Protein AF-A0A820FUT7-F1 (afdb_monomer_lite)

Secondary structure (DSSP, 8-state):
-EEETTEEEEEEEE---SSS-TTTT---EEEEE-TTTTTS--EEEEEE-SSEEEEEEE-SS-TTSEEEEEEE--SSTTT--TTS----------SS--

Foldseek 3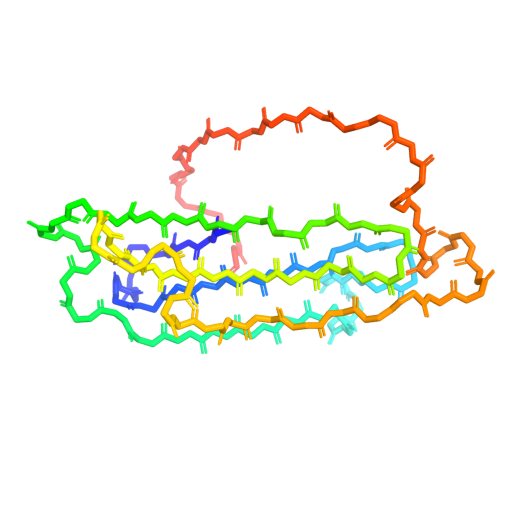Di:
DDADPVGHQKDKDWDDFLVADVVVPRTFMWIDGHPCSPPDDWQWDWDDDPFWTWIAIGHPVCNRPGTTGIDTDDDDCRRPVPPDDDDDDDDDDDDDPD

pLDDT: mean 96.86, std 1.79, range [86.06, 98.69]

Structure (mmCIF, N/CA/C/O backbone):
data_AF-A0A820FUT7-F1
#
_entry.id   AF-A0A820FUT7-F1
#
loop_
_atom_site.group_PDB
_atom_site.id
_atom_site.type_symbol
_atom_site.label_atom_id
_atom_site.label_alt_id
_atom_site.label_comp_id
_atom_site.label_asym_id
_atom_site.label_entity_id
_atom_site.label_seq_id
_atom_site.pdbx_PDB_ins_code
_atom_site.Cartn_x
_atom_site.Cartn_y
_atom_site.Cartn_z
_atom_site.occupancy
_atom_site.B_iso_or_equiv
_atom_site.auth_seq_id
_atom_site.auth_comp_id
_atom_site.auth_asym_id
_atom_site.auth_atom_id
_atom_site.pdbx_PDB_model_num
ATOM 1 N N . MET A 1 1 ? -3.468 0.358 -0.767 1.00 95.62 1 MET A N 1
ATOM 2 C CA . MET A 1 1 ? -4.204 -0.105 0.420 1.00 95.62 1 MET A CA 1
ATOM 3 C C . MET A 1 1 ? -5.111 -1.205 -0.049 1.00 95.62 1 MET A C 1
ATOM 5 O O . MET A 1 1 ? -5.903 -0.965 -0.952 1.00 95.62 1 MET A O 1
ATOM 9 N N . GLU A 1 2 ? -4.942 -2.382 0.530 1.00 97.81 2 GLU A N 1
ATOM 10 C CA . GLU A 1 2 ? -5.785 -3.547 0.297 1.00 97.81 2 GLU A CA 1
ATOM 11 C C . GLU A 1 2 ? -6.131 -4.143 1.668 1.00 97.81 2 GLU A C 1
ATOM 13 O O . GLU A 1 2 ? -5.303 -4.146 2.582 1.00 97.81 2 GLU A O 1
ATOM 18 N N . GLN A 1 3 ? -7.372 -4.586 1.837 1.00 97.31 3 GLN A N 1
ATOM 19 C CA . GLN A 1 3 ? -7.900 -5.131 3.086 1.00 97.31 3 GLN A CA 1
ATOM 20 C C . GLN A 1 3 ? -8.895 -6.232 2.734 1.00 97.31 3 GLN A C 1
ATOM 22 O O . GLN A 1 3 ? -9.705 -6.068 1.818 1.00 97.31 3 GLN A O 1
ATOM 27 N N . VAL A 1 4 ? -8.863 -7.336 3.478 1.00 97.50 4 VAL A N 1
ATOM 28 C CA . VAL A 1 4 ? -9.785 -8.460 3.289 1.00 97.50 4 VAL A CA 1
ATOM 29 C C . VAL A 1 4 ? -10.663 -8.669 4.508 1.00 97.50 4 VAL A C 1
ATOM 31 O O . VAL A 1 4 ? -10.202 -8.657 5.643 1.00 97.50 4 VAL A O 1
ATOM 34 N N . GLY A 1 5 ? -11.956 -8.897 4.274 1.00 96.75 5 GLY A N 1
ATOM 35 C CA . GLY A 1 5 ? -12.948 -8.953 5.350 1.00 96.75 5 GLY A CA 1
ATOM 36 C C . GLY A 1 5 ? -12.753 -10.096 6.354 1.00 96.75 5 GLY A C 1
ATOM 37 O O . GLY A 1 5 ? -13.220 -9.978 7.482 1.00 96.75 5 GLY A O 1
ATOM 38 N N . TYR A 1 6 ? -12.065 -11.183 5.980 1.00 95.81 6 TYR A N 1
ATOM 39 C CA . TYR A 1 6 ? -11.756 -12.275 6.914 1.00 95.81 6 TYR A CA 1
ATOM 40 C C . TYR A 1 6 ? -10.587 -11.943 7.860 1.00 95.81 6 TYR A C 1
ATOM 42 O O . TYR A 1 6 ? -10.444 -12.592 8.894 1.00 95.81 6 TYR A O 1
ATOM 50 N N . ASP A 1 7 ? -9.781 -10.931 7.525 1.00 97.25 7 ASP A N 1
ATOM 51 C CA . ASP A 1 7 ? -8.663 -10.425 8.325 1.00 97.25 7 ASP A CA 1
ATOM 52 C C . ASP A 1 7 ? -8.751 -8.890 8.444 1.00 97.25 7 ASP A C 1
ATOM 54 O O . ASP A 1 7 ? -7.946 -8.137 7.890 1.00 97.25 7 ASP A O 1
ATOM 58 N N . PRO A 1 8 ? -9.796 -8.398 9.131 1.00 96.50 8 PRO A N 1
ATOM 59 C CA . PRO A 1 8 ? -10.295 -7.038 8.966 1.00 96.50 8 PRO A CA 1
ATOM 60 C C . PRO A 1 8 ? -9.396 -5.960 9.572 1.00 96.50 8 PRO A C 1
ATOM 62 O O . PRO A 1 8 ? -9.622 -4.786 9.322 1.00 96.50 8 PRO A O 1
ATOM 65 N N . LEU A 1 9 ? -8.399 -6.306 10.383 1.00 97.94 9 LEU A N 1
ATOM 66 C CA . LEU A 1 9 ? -7.509 -5.311 10.998 1.00 97.94 9 LEU A CA 1
ATOM 67 C C . LEU A 1 9 ? -6.173 -5.195 10.266 1.00 97.94 9 LEU A C 1
ATOM 69 O O . LEU A 1 9 ? -5.391 -4.289 10.557 1.00 97.94 9 LEU A O 1
ATOM 73 N N . ARG A 1 10 ? -5.894 -6.100 9.322 1.00 98.25 10 ARG A N 1
ATOM 74 C CA . ARG A 1 10 ? -4.645 -6.112 8.574 1.00 98.25 10 ARG A CA 1
ATOM 75 C C . ARG A 1 10 ? -4.796 -5.308 7.289 1.00 98.25 10 ARG A C 1
ATOM 77 O O . ARG A 1 10 ? -5.645 -5.586 6.446 1.00 98.25 10 ARG A O 1
ATOM 84 N N . ILE A 1 11 ? -3.937 -4.306 7.146 1.00 98.25 11 ILE A N 1
ATOM 85 C CA . ILE A 1 11 ? -3.867 -3.452 5.965 1.00 98.25 11 ILE A CA 1
ATOM 86 C C . ILE A 1 11 ? -2.623 -3.814 5.170 1.00 98.25 11 ILE A C 1
ATOM 88 O O . ILE A 1 11 ? -1.516 -3.794 5.710 1.00 98.25 11 ILE A O 1
ATOM 92 N N . HIS A 1 12 ? -2.809 -4.095 3.886 1.00 98.31 12 HIS A N 1
ATOM 93 C CA . HIS A 1 12 ? -1.754 -4.447 2.948 1.00 98.31 12 HIS A CA 1
ATOM 94 C C . HIS A 1 12 ? -1.404 -3.269 2.031 1.00 98.31 12 HIS A C 1
ATOM 96 O O . HIS A 1 12 ? -2.264 -2.483 1.608 1.00 98.31 12 HIS A O 1
ATOM 102 N N . SER A 1 13 ? -0.121 -3.181 1.694 1.00 98.25 13 SER A N 1
ATOM 103 C CA . SER A 1 13 ? 0.396 -2.356 0.608 1.00 98.25 13 SER A CA 1
ATOM 104 C C . SER A 1 13 ? 1.297 -3.207 -0.264 1.00 98.25 13 SER A C 1
ATOM 106 O O . SER A 1 13 ? 2.260 -3.795 0.229 1.00 98.25 13 SER A O 1
ATOM 108 N N . THR A 1 14 ? 1.007 -3.217 -1.558 1.00 98.19 14 THR A N 1
ATOM 109 C CA . THR A 1 14 ? 1.715 -4.030 -2.540 1.00 98.19 14 THR A CA 1
ATOM 110 C C . THR A 1 14 ? 2.070 -3.183 -3.753 1.00 98.19 14 THR A C 1
ATOM 112 O O . THR A 1 14 ? 1.310 -2.295 -4.145 1.00 98.19 14 THR A O 1
ATOM 115 N N . VAL A 1 15 ? 3.230 -3.449 -4.346 1.00 97.75 15 VAL A N 1
ATOM 116 C CA . VAL A 1 15 ? 3.656 -2.878 -5.623 1.00 97.75 15 VAL A CA 1
ATOM 117 C C . VAL A 1 15 ? 3.740 -4.007 -6.637 1.00 97.75 15 VAL A C 1
ATOM 119 O O . VAL A 1 15 ? 4.412 -5.006 -6.400 1.00 97.75 15 VAL A O 1
ATOM 122 N N . TYR A 1 16 ? 3.073 -3.828 -7.772 1.00 97.38 16 TYR A N 1
ATOM 123 C CA . TYR A 1 16 ? 3.101 -4.773 -8.880 1.00 97.38 16 TYR A CA 1
ATOM 124 C C . TYR A 1 16 ? 3.819 -4.167 -10.080 1.00 97.38 16 TYR A C 1
ATOM 126 O O . TYR A 1 16 ? 3.571 -3.020 -10.460 1.00 97.38 16 TYR A O 1
ATOM 134 N N . THR A 1 17 ? 4.698 -4.952 -10.690 1.00 97.38 17 THR A N 1
ATOM 135 C CA . THR A 1 17 ? 5.402 -4.623 -11.931 1.00 97.38 17 THR A CA 1
ATOM 136 C C . THR A 1 17 ? 5.424 -5.852 -12.833 1.00 97.38 17 THR A C 1
ATOM 138 O O . THR A 1 17 ? 4.935 -6.913 -12.460 1.00 97.38 17 THR A O 1
ATOM 141 N N . GLN A 1 18 ? 5.993 -5.740 -14.033 1.00 96.88 18 GLN A N 1
ATOM 142 C CA . GLN A 1 18 ? 6.143 -6.914 -14.893 1.00 96.88 18 GLN A CA 1
ATOM 143 C C . GLN A 1 18 ? 7.129 -7.945 -14.316 1.00 96.88 18 GLN A C 1
ATOM 145 O O . GLN A 1 18 ? 6.948 -9.140 -14.508 1.00 96.88 18 GLN A O 1
ATOM 150 N N . ALA A 1 19 ? 8.191 -7.491 -13.648 1.00 97.06 19 ALA A N 1
ATOM 151 C CA . ALA A 1 19 ? 9.177 -8.362 -13.012 1.00 97.06 19 ALA A CA 1
ATOM 152 C C . ALA A 1 19 ? 8.740 -8.859 -11.621 1.00 97.06 19 ALA A C 1
ATOM 154 O O . ALA A 1 19 ? 9.269 -9.863 -11.142 1.00 97.06 19 ALA A O 1
ATOM 155 N N . TYR A 1 20 ? 7.816 -8.144 -10.974 1.00 96.44 20 TYR A N 1
ATOM 156 C CA . TYR A 1 20 ? 7.383 -8.379 -9.602 1.00 96.44 20 TYR A CA 1
ATOM 157 C C . TYR A 1 20 ? 5.859 -8.498 -9.525 1.00 96.44 20 TYR A C 1
ATOM 159 O O . TYR A 1 20 ? 5.152 -7.488 -9.482 1.00 96.44 20 TYR A O 1
ATOM 167 N N . ASP A 1 21 ? 5.347 -9.726 -9.503 1.00 94.62 21 ASP A N 1
ATOM 168 C CA . ASP A 1 21 ? 3.913 -10.000 -9.574 1.00 94.62 21 ASP A CA 1
ATOM 169 C C . ASP A 1 21 ? 3.449 -11.137 -8.651 1.00 94.62 21 ASP A C 1
ATOM 171 O O . ASP A 1 21 ? 4.246 -11.902 -8.108 1.00 94.62 21 ASP A O 1
ATOM 175 N N . HIS A 1 22 ? 2.127 -11.231 -8.468 1.00 93.00 22 HIS A N 1
ATOM 176 C CA . HIS A 1 22 ? 1.501 -12.242 -7.613 1.00 93.00 22 HIS A CA 1
ATOM 177 C C . HIS A 1 22 ? 1.597 -13.661 -8.183 1.00 93.00 22 HIS A C 1
ATOM 179 O O . HIS A 1 22 ? 1.628 -14.615 -7.412 1.00 93.00 22 HIS A O 1
ATOM 185 N N . MET A 1 23 ? 1.671 -13.816 -9.509 1.00 93.56 23 MET A N 1
ATOM 186 C CA . MET A 1 23 ? 1.782 -15.129 -10.152 1.00 93.56 23 MET A CA 1
ATOM 187 C C . MET A 1 23 ? 3.130 -15.779 -9.833 1.00 93.56 23 MET A C 1
ATOM 189 O O . MET A 1 23 ? 3.217 -16.997 -9.689 1.00 93.56 23 MET A O 1
ATOM 193 N N . ASN A 1 24 ? 4.169 -14.955 -9.694 1.00 94.50 24 ASN A N 1
ATOM 194 C CA . ASN A 1 24 ? 5.518 -15.361 -9.325 1.00 94.50 24 ASN A CA 1
ATOM 195 C C . ASN A 1 24 ? 5.778 -15.296 -7.809 1.00 94.50 24 ASN A C 1
ATOM 197 O O . ASN A 1 24 ? 6.802 -15.801 -7.347 1.00 94.50 24 ASN A O 1
ATOM 201 N N . GLY A 1 25 ? 4.878 -14.685 -7.029 1.00 95.31 25 GLY A N 1
ATOM 202 C CA . GLY A 1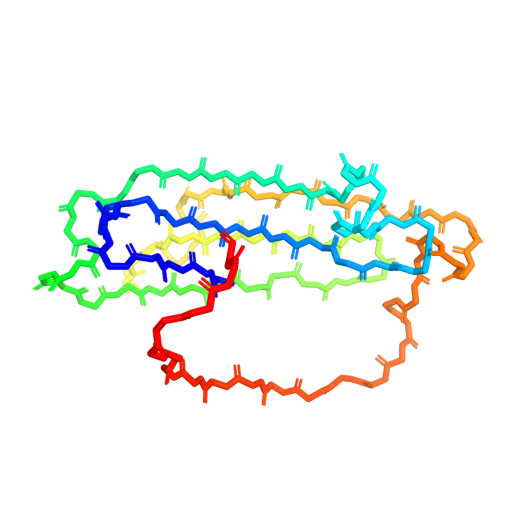 25 ? 4.986 -14.580 -5.571 1.00 95.31 25 GLY A CA 1
ATOM 203 C C . GLY A 1 25 ? 6.171 -13.734 -5.095 1.00 95.31 25 GLY A C 1
ATOM 204 O O . GLY A 1 25 ? 6.689 -13.955 -3.999 1.00 95.31 25 GLY A O 1
ATOM 205 N N . ASN A 1 26 ? 6.648 -12.812 -5.932 1.00 96.62 26 ASN A N 1
ATOM 206 C CA . ASN A 1 26 ? 7.844 -12.005 -5.686 1.00 96.62 26 ASN A CA 1
ATOM 207 C C . ASN A 1 26 ? 7.549 -10.496 -5.597 1.00 96.62 26 ASN A C 1
ATOM 209 O O . ASN A 1 26 ? 8.479 -9.688 -5.586 1.00 96.62 26 ASN A O 1
ATOM 213 N N . GLN A 1 27 ? 6.275 -10.112 -5.545 1.00 96.56 27 GLN A N 1
ATOM 214 C CA . GLN A 1 27 ? 5.843 -8.727 -5.428 1.00 96.56 27 GLN A CA 1
ATOM 215 C C . GLN A 1 27 ? 6.320 -8.075 -4.114 1.00 96.56 27 GLN A C 1
ATOM 217 O O . GLN A 1 27 ? 6.173 -8.673 -3.043 1.00 96.56 27 GLN A O 1
ATOM 222 N N . PRO A 1 28 ? 6.850 -6.835 -4.143 1.00 96.38 28 PRO A N 1
ATOM 223 C CA . PRO A 1 28 ? 7.083 -6.055 -2.937 1.00 96.38 28 PRO A CA 1
ATOM 224 C C . PRO A 1 28 ? 5.766 -5.822 -2.199 1.00 96.38 28 PRO A C 1
ATOM 226 O O . PRO A 1 28 ? 4.896 -5.088 -2.667 1.00 96.38 28 PRO A O 1
ATOM 229 N N . THR A 1 29 ? 5.619 -6.444 -1.036 1.00 97.56 29 THR A N 1
ATOM 230 C CA . THR A 1 29 ? 4.415 -6.341 -0.214 1.00 97.56 29 THR A CA 1
ATOM 231 C C . THR A 1 29 ? 4.781 -6.247 1.258 1.00 97.56 29 THR A C 1
ATOM 233 O O . THR A 1 29 ? 5.784 -6.807 1.705 1.00 97.56 29 THR A O 1
ATOM 236 N N . ASN A 1 30 ? 3.978 -5.512 2.019 1.00 98.25 30 ASN A N 1
ATOM 237 C CA . ASN A 1 30 ? 4.035 -5.521 3.472 1.00 98.25 30 ASN A CA 1
ATOM 238 C C . ASN A 1 30 ? 2.648 -5.225 4.052 1.00 98.25 30 ASN A C 1
ATOM 240 O O . ASN A 1 30 ? 1.752 -4.744 3.352 1.00 98.25 30 ASN A O 1
ATOM 244 N N . SER A 1 31 ? 2.473 -5.497 5.342 1.00 98.25 31 SER A N 1
ATOM 245 C CA . SER A 1 31 ? 1.223 -5.220 6.040 1.00 98.25 31 SER A CA 1
ATOM 246 C C . SER A 1 31 ? 1.449 -4.770 7.473 1.00 98.25 31 SER A C 1
ATOM 248 O O . SER A 1 31 ? 2.480 -5.069 8.077 1.00 98.25 31 SER A O 1
ATOM 250 N N . ILE A 1 32 ? 0.461 -4.068 8.021 1.00 98.31 32 ILE A N 1
ATOM 251 C CA . ILE A 1 32 ? 0.411 -3.733 9.444 1.00 98.31 32 ILE A CA 1
ATOM 252 C C . ILE A 1 32 ? -0.984 -4.004 10.007 1.00 98.31 32 ILE A C 1
ATOM 254 O O . ILE A 1 32 ? -1.958 -4.077 9.256 1.00 98.31 32 ILE A O 1
ATOM 258 N N . ILE A 1 33 ? -1.075 -4.126 11.331 1.00 98.25 33 ILE A N 1
ATOM 259 C CA . ILE A 1 33 ? -2.353 -4.172 12.046 1.00 98.25 33 ILE A CA 1
ATOM 260 C C . ILE A 1 33 ? -2.738 -2.744 12.438 1.00 98.25 33 ILE A C 1
ATOM 262 O O . ILE A 1 33 ? -1.919 -2.009 12.988 1.00 98.25 33 ILE A O 1
ATOM 266 N N . VAL A 1 34 ? -3.981 -2.368 12.150 1.00 97.56 34 VAL A N 1
ATOM 267 C CA . VAL A 1 34 ? -4.600 -1.112 12.577 1.00 97.56 34 VAL A CA 1
ATOM 268 C C . VAL A 1 34 ? -5.886 -1.469 13.316 1.00 97.56 34 VAL A C 1
ATOM 270 O O . VAL A 1 34 ? -6.885 -1.832 12.696 1.00 97.56 34 VAL A O 1
ATOM 273 N N . ASP A 1 35 ? -5.846 -1.394 14.646 1.00 97.00 35 ASP A N 1
ATOM 274 C CA . ASP A 1 35 ? -6.876 -1.958 15.533 1.00 97.00 35 ASP A CA 1
ATOM 275 C C . ASP A 1 35 ? -8.287 -1.396 15.305 1.00 97.00 35 ASP A C 1
ATOM 277 O O . ASP A 1 35 ? -9.282 -2.071 15.559 1.00 97.00 35 ASP A O 1
ATOM 281 N N . ASP A 1 36 ? -8.389 -0.167 14.807 1.00 96.25 36 ASP A N 1
ATOM 282 C CA . ASP A 1 36 ? -9.646 0.529 14.545 1.00 96.25 36 ASP A CA 1
ATOM 283 C C . ASP A 1 36 ? -9.885 0.802 13.048 1.00 96.25 36 ASP A C 1
ATOM 285 O O . ASP A 1 36 ? -10.697 1.657 12.694 1.00 96.25 36 ASP A O 1
ATOM 289 N N . ALA A 1 37 ? -9.233 0.041 12.155 1.00 96.12 37 ALA A N 1
ATOM 290 C CA . ALA A 1 37 ? -9.370 0.167 10.697 1.00 96.12 37 ALA A CA 1
ATOM 291 C C . ALA A 1 37 ? -10.819 0.100 10.188 1.00 96.12 37 ALA A C 1
ATOM 293 O O . ALA A 1 37 ? -11.132 0.656 9.140 1.00 96.12 37 ALA A O 1
ATOM 294 N N . THR A 1 38 ? -11.698 -0.607 10.903 1.00 96.62 38 THR A N 1
ATOM 295 C CA . THR A 1 38 ? -13.103 -0.806 10.512 1.00 96.62 38 THR A CA 1
ATOM 296 C C . THR A 1 38 ? -14.089 0.032 11.317 1.00 96.62 38 THR A C 1
ATOM 298 O O . THR A 1 38 ? -15.292 -0.047 11.071 1.00 96.62 38 THR A O 1
ATOM 301 N N . SER A 1 39 ? -13.622 0.780 12.318 1.00 97.25 39 SER A N 1
ATOM 302 C CA . SER A 1 39 ? -14.477 1.533 13.245 1.00 97.25 39 SER A CA 1
ATOM 303 C C . SER A 1 39 ? -14.203 3.036 13.242 1.00 97.25 39 SER A C 1
ATOM 305 O O . SER A 1 39 ? -15.018 3.791 13.773 1.00 97.25 39 SER A O 1
ATOM 307 N N . SER A 1 40 ? -13.114 3.491 12.617 1.00 96.69 40 SER A N 1
ATOM 308 C CA . SER A 1 40 ? -12.801 4.908 12.442 1.00 96.69 40 SER A CA 1
ATOM 309 C C . SER A 1 40 ? -12.208 5.198 11.061 1.00 96.69 40 SER A C 1
ATOM 311 O O . SER A 1 40 ? -11.684 4.315 10.381 1.00 96.69 40 SER A O 1
ATOM 313 N N . PHE A 1 41 ? -12.306 6.455 10.623 1.00 97.69 41 PHE A N 1
ATOM 314 C CA . PHE A 1 41 ? -11.646 6.886 9.395 1.00 97.69 41 PHE A CA 1
ATOM 315 C C . PHE A 1 41 ? -10.129 6.895 9.574 1.00 97.69 41 PHE A C 1
ATOM 317 O O . PHE A 1 41 ? -9.609 7.348 10.595 1.00 97.69 41 PHE A O 1
ATOM 324 N N . LYS A 1 42 ? -9.431 6.441 8.532 1.00 97.81 42 LYS A N 1
ATOM 325 C CA . LYS A 1 42 ? -7.973 6.469 8.420 1.00 97.81 42 LYS A CA 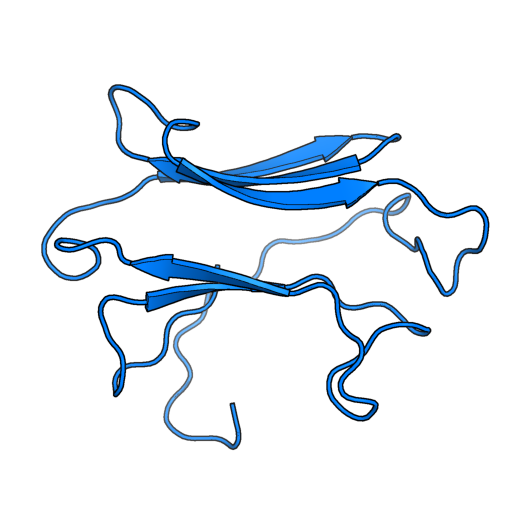1
ATOM 326 C C . LYS A 1 42 ? -7.552 7.204 7.165 1.00 97.81 42 LYS A C 1
ATOM 328 O O . LYS A 1 42 ? -8.255 7.182 6.154 1.00 97.81 42 LYS A O 1
ATOM 333 N N . ILE A 1 43 ? -6.381 7.826 7.231 1.00 98.31 43 ILE A N 1
ATOM 334 C CA . ILE A 1 43 ? -5.733 8.414 6.065 1.00 98.31 43 ILE A CA 1
ATOM 335 C C . ILE A 1 43 ? -4.733 7.398 5.526 1.00 98.31 43 ILE A C 1
ATOM 337 O O . ILE A 1 43 ? -3.762 7.057 6.199 1.00 98.31 43 ILE A O 1
ATOM 341 N N . TYR A 1 44 ? -4.988 6.912 4.314 1.00 98.12 44 TYR A N 1
ATOM 342 C CA . TYR A 1 44 ? -4.076 6.045 3.576 1.00 98.12 44 TYR A CA 1
ATOM 343 C C . TYR A 1 44 ? -3.290 6.889 2.585 1.00 98.12 44 TYR A C 1
ATOM 345 O O . TYR A 1 44 ? -3.863 7.460 1.656 1.00 98.12 44 TYR A O 1
ATOM 353 N N . THR A 1 45 ? -1.981 6.956 2.783 1.00 98.50 45 THR A N 1
ATOM 354 C CA . THR A 1 45 ? -1.118 7.862 2.029 1.00 98.50 45 THR A CA 1
ATOM 355 C C . THR A 1 45 ? -0.215 7.077 1.093 1.00 98.50 45 THR A C 1
ATOM 357 O O . THR A 1 45 ? 0.402 6.093 1.501 1.00 98.50 45 THR A O 1
ATOM 360 N N . LEU A 1 46 ? -0.124 7.536 -0.154 1.00 98.25 46 LEU A N 1
ATOM 361 C CA . LEU A 1 46 ? 0.890 7.141 -1.125 1.00 98.25 46 LEU A CA 1
ATOM 362 C C . LEU A 1 46 ? 1.800 8.352 -1.351 1.00 98.25 46 LEU A C 1
ATOM 364 O O . LEU A 1 46 ? 1.359 9.341 -1.934 1.00 98.25 46 LEU A O 1
ATOM 368 N N . ASP A 1 47 ? 3.043 8.271 -0.885 1.00 98.25 47 ASP A N 1
ATOM 369 C CA . ASP A 1 47 ? 4.094 9.224 -1.239 1.00 98.25 47 ASP A CA 1
ATOM 370 C C . ASP A 1 47 ? 4.939 8.604 -2.349 1.00 98.25 47 ASP A C 1
ATOM 372 O O . ASP A 1 47 ? 5.671 7.636 -2.141 1.00 98.25 47 ASP A O 1
ATOM 376 N N . TRP A 1 48 ? 4.767 9.118 -3.559 1.00 98.25 48 TRP A N 1
ATOM 377 C CA . TRP A 1 48 ? 5.409 8.597 -4.754 1.00 98.25 48 TRP A CA 1
ATOM 378 C C . TRP A 1 48 ? 6.146 9.725 -5.464 1.00 98.25 48 TRP A C 1
ATOM 380 O O . TRP A 1 48 ? 5.566 10.744 -5.843 1.00 98.25 48 TRP A O 1
ATOM 390 N N . ASN A 1 49 ? 7.445 9.516 -5.648 1.00 97.50 49 ASN A N 1
ATOM 391 C CA . ASN A 1 49 ? 8.328 10.405 -6.384 1.00 97.50 49 ASN A CA 1
ATOM 392 C C . ASN A 1 49 ? 9.254 9.596 -7.306 1.00 97.50 49 ASN A C 1
ATOM 394 O O . ASN A 1 49 ? 9.123 8.380 -7.449 1.00 97.50 49 ASN A O 1
ATOM 398 N N . VAL A 1 50 ? 10.189 10.287 -7.959 1.00 96.31 50 VAL A N 1
ATOM 399 C CA . VAL A 1 50 ? 11.102 9.680 -8.935 1.00 96.31 50 VAL A CA 1
ATOM 400 C C . VAL A 1 50 ? 12.009 8.604 -8.335 1.00 96.31 50 VAL A C 1
ATOM 402 O O . VAL A 1 50 ? 12.428 7.720 -9.071 1.00 96.31 50 VAL A O 1
ATOM 405 N N . ASP A 1 51 ? 12.289 8.643 -7.034 1.00 97.56 51 ASP A N 1
ATOM 406 C CA . ASP A 1 51 ? 13.271 7.761 -6.400 1.00 97.56 51 ASP A CA 1
ATOM 407 C C . ASP A 1 51 ? 12.630 6.602 -5.634 1.00 97.56 51 ASP A C 1
ATOM 409 O O . ASP A 1 51 ? 13.294 5.592 -5.386 1.00 97.56 51 ASP A O 1
ATOM 413 N N . LYS A 1 52 ? 11.366 6.737 -5.215 1.00 98.06 52 LYS A N 1
ATOM 414 C CA . LYS A 1 52 ? 10.693 5.736 -4.380 1.00 98.06 52 LYS A CA 1
ATOM 415 C C . LYS A 1 52 ? 9.172 5.876 -4.334 1.00 98.06 52 LYS A C 1
ATOM 417 O O . LYS A 1 52 ? 8.599 6.929 -4.616 1.00 98.06 52 LYS A O 1
ATOM 422 N N . ILE A 1 53 ? 8.550 4.781 -3.909 1.00 98.56 53 ILE A N 1
ATOM 423 C 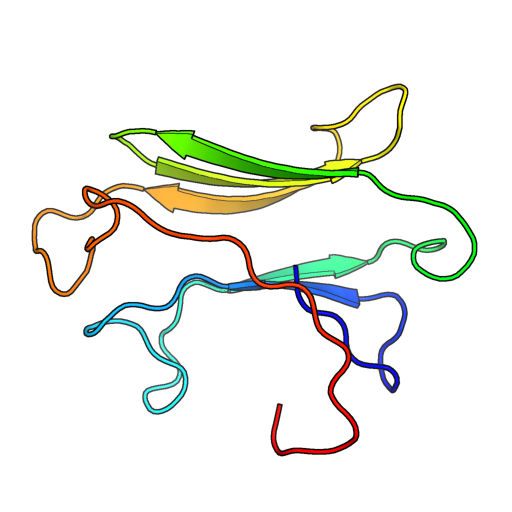CA . ILE A 1 53 ? 7.160 4.680 -3.478 1.00 98.56 53 ILE A CA 1
ATOM 424 C C . ILE A 1 53 ? 7.160 4.332 -1.992 1.00 98.56 53 ILE A C 1
ATOM 426 O O . ILE A 1 53 ? 7.738 3.325 -1.579 1.00 98.56 53 ILE A O 1
ATOM 430 N N . GLU A 1 54 ? 6.485 5.143 -1.191 1.00 98.62 54 GLU A N 1
ATOM 431 C CA . GLU A 1 54 ? 6.220 4.878 0.215 1.00 98.62 54 GLU A CA 1
ATOM 432 C C . GLU A 1 54 ? 4.718 4.894 0.475 1.00 98.62 54 GLU A C 1
ATOM 434 O O . GLU A 1 54 ? 3.972 5.696 -0.088 1.00 98.62 54 GLU A O 1
ATOM 439 N N . THR A 1 55 ? 4.259 3.998 1.344 1.00 98.69 55 THR A N 1
ATOM 440 C CA . THR A 1 55 ? 2.853 3.966 1.756 1.00 98.69 55 THR A CA 1
ATOM 441 C C . THR A 1 55 ? 2.722 4.032 3.259 1.00 98.69 55 THR A C 1
ATOM 443 O O . THR A 1 55 ? 3.552 3.486 3.991 1.00 98.69 55 THR A O 1
ATOM 446 N N . PHE A 1 56 ? 1.660 4.688 3.713 1.00 98.62 56 PHE A N 1
ATOM 447 C CA . PHE A 1 56 ? 1.399 4.923 5.122 1.00 98.62 56 PHE A CA 1
ATOM 448 C C . PHE A 1 56 ? -0.078 4.740 5.442 1.00 98.62 56 PHE A C 1
ATOM 450 O O . PHE A 1 56 ? -0.944 4.893 4.577 1.00 98.62 56 PHE A O 1
ATOM 457 N N . VAL A 1 57 ? -0.355 4.477 6.713 1.00 98.38 57 VAL A N 1
ATOM 458 C CA . VAL A 1 57 ? -1.679 4.642 7.303 1.00 98.38 57 VAL A CA 1
ATOM 459 C C . VAL A 1 57 ? -1.567 5.461 8.583 1.00 98.38 57 VAL A C 1
ATOM 461 O O . VAL A 1 57 ? -0.720 5.215 9.446 1.00 98.38 57 VAL A O 1
ATOM 464 N N . GLY A 1 58 ? -2.424 6.463 8.691 1.00 97.50 58 GLY A N 1
ATOM 465 C CA . GLY A 1 58 ? -2.469 7.382 9.813 1.00 97.50 58 GLY A CA 1
ATOM 466 C C . GLY A 1 58 ? -3.877 7.900 10.062 1.00 97.50 58 GLY A C 1
ATOM 467 O O . GLY A 1 58 ? -4.870 7.296 9.649 1.00 97.50 58 GLY A O 1
ATOM 468 N N . ASP A 1 59 ? -3.948 9.040 10.729 1.00 96.75 59 ASP A N 1
ATOM 469 C CA . ASP A 1 59 ? -5.179 9.777 11.008 1.00 96.75 59 ASP A CA 1
ATOM 470 C C . ASP A 1 59 ? -5.009 11.259 10.646 1.00 96.75 59 ASP A C 1
ATOM 472 O O . ASP A 1 59 ? -3.961 11.670 10.144 1.00 96.75 59 ASP A O 1
ATOM 476 N N . GLU A 1 60 ? -6.041 12.067 10.888 1.00 94.94 60 GLU A N 1
ATOM 477 C CA . GLU A 1 60 ? -6.030 13.503 10.582 1.00 94.94 60 GLU A CA 1
ATOM 478 C C . GLU A 1 60 ? -4.893 14.275 11.267 1.00 94.94 60 GLU A C 1
ATOM 480 O O . GLU A 1 60 ? -4.430 15.282 10.732 1.00 94.94 60 GLU A O 1
ATOM 485 N N . THR A 1 61 ? -4.418 13.813 12.428 1.00 96.25 61 THR A N 1
ATOM 486 C CA . THR A 1 61 ? -3.330 14.465 13.170 1.00 96.25 61 THR A CA 1
ATOM 487 C C . THR A 1 61 ? -1.950 14.040 12.681 1.00 96.25 61 THR A C 1
ATOM 489 O O . THR A 1 61 ? -1.002 14.822 12.765 1.00 96.25 61 THR A O 1
ATOM 492 N N . SER A 1 62 ? -1.829 12.819 12.150 1.00 96.12 62 SER A N 1
ATOM 493 C CA . SER A 1 62 ? -0.572 12.277 11.635 1.00 96.12 62 SER A CA 1
ATOM 494 C C . SER A 1 62 ? -0.796 11.356 10.423 1.00 96.12 62 SER A C 1
ATOM 496 O O . SER A 1 62 ? -0.755 10.128 10.549 1.00 96.12 62 SER A O 1
ATOM 498 N N . PRO A 1 63 ? -0.978 11.921 9.212 1.00 95.25 63 PRO A N 1
ATOM 499 C CA . PRO A 1 63 ? -1.250 11.155 7.985 1.00 95.25 63 PRO A CA 1
ATOM 500 C C . PRO A 1 63 ? -0.127 10.197 7.543 1.00 95.25 63 PRO A C 1
ATOM 502 O O . PRO A 1 63 ? -0.346 9.312 6.715 1.00 95.25 63 PRO A O 1
ATOM 505 N N . PHE A 1 64 ? 1.083 10.387 8.077 1.00 96.75 64 PHE A N 1
ATOM 506 C CA . PHE A 1 64 ? 2.299 9.634 7.747 1.00 96.75 64 PHE A CA 1
ATOM 507 C C . PHE A 1 64 ? 2.819 8.799 8.935 1.00 96.75 64 PHE A C 1
ATOM 509 O O . PHE A 1 64 ? 3.982 8.401 8.942 1.00 96.75 64 PHE A O 1
ATOM 516 N N . ALA A 1 65 ? 1.985 8.545 9.954 1.00 94.75 65 ALA A N 1
ATOM 517 C CA . ALA A 1 65 ? 2.399 7.893 11.200 1.00 94.75 65 ALA A CA 1
ATOM 518 C C . ALA A 1 65 ? 2.988 6.490 10.993 1.00 94.75 65 ALA A C 1
ATOM 520 O O . ALA A 1 65 ? 4.116 6.220 11.410 1.00 94.75 65 ALA A O 1
ATOM 521 N N . ASN A 1 66 ? 2.229 5.591 10.356 1.00 96.56 66 ASN A N 1
ATOM 522 C CA . ASN A 1 66 ? 2.618 4.190 10.231 1.00 96.56 66 ASN A CA 1
ATOM 523 C C . ASN A 1 66 ? 2.996 3.877 8.791 1.00 96.56 66 ASN A C 1
ATOM 525 O O . ASN A 1 66 ? 2.130 3.671 7.941 1.00 96.56 66 ASN A O 1
ATOM 529 N N . ARG A 1 67 ? 4.300 3.828 8.520 1.00 97.88 67 ARG A N 1
ATOM 530 C CA . ARG A 1 67 ? 4.825 3.414 7.218 1.00 97.88 67 ARG A CA 1
ATOM 531 C C . ARG A 1 67 ? 4.657 1.908 7.026 1.00 97.88 67 ARG A C 1
ATOM 533 O O . ARG A 1 67 ? 5.118 1.132 7.856 1.00 97.88 67 ARG A O 1
ATOM 540 N N . ILE A 1 68 ? 4.043 1.510 5.916 1.00 98.19 68 ILE A N 1
ATOM 541 C CA . ILE A 1 68 ? 3.774 0.109 5.573 1.00 98.19 68 ILE A CA 1
ATOM 542 C C . ILE A 1 68 ? 4.868 -0.420 4.640 1.00 98.19 68 ILE A C 1
ATOM 544 O O . ILE A 1 68 ? 5.560 -1.378 4.973 1.00 98.19 68 ILE A O 1
ATOM 548 N N . LEU A 1 69 ? 5.061 0.222 3.486 1.00 98.19 69 LEU A N 1
ATOM 549 C CA . LEU A 1 69 ? 5.986 -0.226 2.439 1.00 98.19 69 LEU A CA 1
ATOM 550 C C . LEU A 1 69 ? 6.898 0.918 1.995 1.00 98.19 69 LEU A C 1
ATOM 552 O O . LEU A 1 69 ? 6.443 2.056 1.892 1.00 98.19 69 LEU A O 1
ATOM 556 N N . VAL A 1 70 ? 8.156 0.583 1.694 1.00 98.19 70 VAL A N 1
ATOM 557 C CA . VAL A 1 70 ? 9.111 1.422 0.958 1.00 98.19 70 VAL A CA 1
ATOM 558 C C . VAL A 1 70 ? 9.638 0.606 -0.213 1.00 98.19 70 VAL A C 1
ATOM 560 O O . VAL A 1 70 ? 10.198 -0.470 -0.008 1.00 98.19 70 VAL A O 1
ATOM 563 N N . TRP A 1 71 ? 9.488 1.125 -1.425 1.00 97.69 71 TRP A N 1
ATOM 564 C CA . TRP A 1 71 ? 10.044 0.537 -2.634 1.00 97.69 71 TRP A CA 1
ATOM 565 C C . TRP A 1 71 ? 10.893 1.572 -3.364 1.00 97.69 71 TRP A C 1
ATOM 567 O O . TRP A 1 71 ? 10.378 2.592 -3.817 1.00 97.69 71 TRP A O 1
ATOM 577 N N . ASN A 1 72 ? 12.200 1.326 -3.443 1.00 97.88 72 ASN A N 1
ATOM 578 C CA . ASN A 1 72 ? 13.140 2.227 -4.107 1.00 97.88 72 ASN A CA 1
ATOM 579 C C . ASN A 1 72 ? 13.184 1.948 -5.610 1.00 97.88 72 ASN A C 1
ATOM 581 O O . ASN A 1 72 ? 13.018 0.799 -6.039 1.00 97.88 72 ASN A O 1
ATOM 585 N N . LYS A 1 73 ? 13.473 2.994 -6.388 1.00 96.25 73 LYS A N 1
ATOM 586 C CA . LYS A 1 73 ? 13.642 2.921 -7.835 1.00 96.25 73 LYS A CA 1
ATOM 587 C C . LYS A 1 73 ? 14.619 1.821 -8.235 1.00 96.25 73 LYS A C 1
ATOM 589 O O . LYS A 1 73 ? 15.668 1.647 -7.622 1.00 96.25 73 LYS A O 1
ATOM 594 N N . GLN A 1 74 ? 14.232 1.103 -9.282 1.00 95.94 74 GLN A N 1
ATOM 595 C CA . GLN A 1 74 ? 15.053 0.121 -9.978 1.00 95.94 74 GLN A CA 1
ATOM 596 C C . GLN A 1 74 ? 15.414 0.667 -11.364 1.00 95.94 74 GLN A C 1
ATOM 598 O O . GLN A 1 74 ? 14.746 1.572 -11.873 1.00 95.94 74 GLN A O 1
ATOM 603 N N . ASP A 1 75 ? 16.470 0.127 -11.965 1.00 91.75 75 ASP A N 1
ATOM 604 C CA . ASP A 1 75 ? 17.030 0.674 -13.206 1.00 91.75 75 ASP A CA 1
ATOM 605 C C . ASP A 1 75 ? 16.241 0.274 -14.463 1.00 91.75 75 ASP A C 1
ATOM 607 O O . ASP A 1 75 ? 16.272 0.997 -15.459 1.00 91.75 75 ASP A O 1
ATOM 611 N N . ASP A 1 76 ? 15.520 -0.852 -14.427 1.00 95.38 76 ASP A N 1
ATOM 612 C CA . ASP A 1 76 ? 14.770 -1.368 -15.574 1.00 95.38 76 ASP A CA 1
ATOM 613 C C . ASP A 1 76 ? 13.261 -1.105 -15.477 1.00 95.38 76 ASP A C 1
ATOM 615 O O . ASP A 1 76 ? 12.650 -1.192 -14.411 1.00 95.38 76 ASP A O 1
ATOM 619 N N . TRP A 1 77 ? 12.625 -0.848 -16.621 1.00 95.69 77 TRP A N 1
ATOM 620 C CA . TRP A 1 77 ? 11.194 -0.544 -16.700 1.00 95.69 77 TRP A CA 1
ATOM 621 C C . TRP A 1 77 ? 10.305 -1.716 -16.262 1.00 95.69 77 TRP A C 1
ATOM 623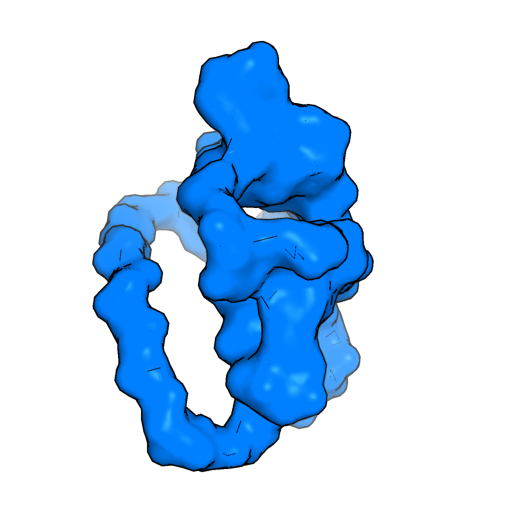 O O . TRP A 1 77 ? 9.215 -1.483 -15.734 1.00 95.69 77 TRP A O 1
ATOM 633 N N . ALA A 1 78 ? 10.749 -2.969 -16.443 1.00 96.94 78 ALA A N 1
ATOM 634 C CA . ALA A 1 78 ? 9.996 -4.129 -15.973 1.00 96.94 78 ALA A CA 1
ATOM 635 C C . ALA A 1 78 ? 9.952 -4.165 -14.435 1.00 96.94 78 ALA A C 1
ATOM 637 O O . ALA A 1 78 ? 9.031 -4.740 -13.850 1.00 96.94 78 ALA A O 1
ATOM 638 N N . GLN A 1 79 ? 10.913 -3.514 -13.776 1.00 96.44 79 GLN A N 1
ATOM 639 C CA . GLN A 1 79 ? 11.026 -3.374 -12.325 1.00 96.44 79 GLN A CA 1
ATOM 640 C C . GLN A 1 79 ? 10.517 -2.017 -11.802 1.00 96.44 79 GLN A C 1
ATOM 642 O O . GLN A 1 79 ? 10.155 -1.914 -10.630 1.00 96.44 79 GLN A O 1
ATOM 647 N N . TRP A 1 80 ? 10.488 -0.978 -12.643 1.00 97.56 80 TRP A N 1
ATOM 648 C CA . TRP A 1 80 ? 10.044 0.372 -12.291 1.00 97.56 80 TRP A CA 1
ATOM 649 C C . TRP A 1 80 ? 9.293 1.065 -13.447 1.00 97.56 80 TRP A C 1
ATOM 651 O O . TRP A 1 80 ? 9.853 1.905 -14.149 1.00 97.56 80 TRP A O 1
ATOM 661 N N . PRO A 1 81 ? 7.998 0.767 -13.646 1.00 97.00 81 PRO A N 1
ATOM 662 C CA . PRO A 1 81 ? 7.152 1.459 -14.624 1.00 97.00 81 PRO A CA 1
ATOM 663 C C . PRO A 1 81 ? 6.491 2.740 -14.068 1.00 97.00 81 PRO A C 1
ATOM 665 O O . PRO A 1 81 ? 5.553 3.268 -14.670 1.00 97.00 81 PRO A O 1
ATOM 668 N N . PHE A 1 82 ? 6.927 3.224 -12.898 1.00 97.44 82 PHE A N 1
ATOM 669 C CA . PHE A 1 82 ? 6.305 4.319 -12.138 1.00 97.44 82 PHE A CA 1
ATOM 670 C C . PHE A 1 82 ? 6.866 5.696 -12.515 1.00 97.44 82 PHE A C 1
ATOM 672 O O . PHE A 1 82 ? 7.139 6.541 -11.664 1.00 97.44 82 PHE A O 1
ATOM 679 N N . ASP A 1 83 ? 7.065 5.913 -13.809 1.00 95.94 83 ASP A N 1
ATOM 680 C CA . ASP A 1 83 ? 7.481 7.176 -14.425 1.00 95.94 83 ASP A CA 1
ATOM 681 C C . ASP A 1 83 ? 6.470 7.654 -15.487 1.00 95.94 83 ASP A C 1
ATOM 683 O O . ASP A 1 83 ? 6.755 8.521 -16.314 1.00 95.94 83 ASP A O 1
ATOM 687 N N . LYS A 1 84 ? 5.257 7.092 -15.446 1.00 95.38 84 LYS A N 1
ATOM 688 C CA . LYS A 1 84 ? 4.134 7.386 -16.345 1.00 95.38 84 LYS A CA 1
ATOM 689 C C . LYS A 1 84 ? 2.917 7.869 -15.553 1.00 95.38 84 LYS A C 1
ATOM 691 O O . LYS A 1 84 ? 2.873 7.683 -14.341 1.00 95.38 84 LYS A O 1
ATOM 696 N N . PRO A 1 85 ? 1.906 8.469 -16.204 1.00 97.38 85 PRO A N 1
ATOM 697 C CA . PRO A 1 85 ? 0.647 8.799 -15.541 1.00 97.38 85 PRO A CA 1
ATOM 698 C C . PRO A 1 85 ? -0.121 7.546 -15.096 1.00 97.38 85 PRO A C 1
ATOM 700 O O . PRO A 1 85 ? -0.290 6.610 -15.876 1.00 97.38 85 PRO A O 1
ATOM 703 N N . PHE A 1 86 ? -0.636 7.572 -13.867 1.00 98.06 86 PHE A N 1
ATOM 704 C CA . PHE A 1 86 ? -1.557 6.575 -13.313 1.00 98.06 86 PHE A CA 1
ATOM 705 C C . PHE A 1 86 ? -2.880 7.254 -12.939 1.00 98.06 86 PHE A C 1
ATOM 707 O O . PHE A 1 86 ? -2.946 8.472 -12.770 1.00 98.06 86 PHE A O 1
ATOM 714 N N . PHE A 1 87 ? -3.933 6.457 -12.791 1.00 97.75 87 PHE A N 1
ATOM 715 C CA . PHE A 1 87 ? -5.215 6.886 -12.237 1.00 97.75 87 PHE A CA 1
ATOM 716 C C . PHE A 1 87 ? -5.512 6.100 -10.959 1.00 97.75 87 PHE A C 1
ATOM 718 O O . PHE A 1 87 ? -4.953 5.028 -10.728 1.00 97.75 87 PHE A O 1
ATOM 725 N N . VAL A 1 88 ? -6.392 6.641 -10.120 1.00 97.38 88 VAL A N 1
ATOM 726 C CA . VAL A 1 88 ? -6.775 6.016 -8.851 1.00 97.38 88 VAL A CA 1
ATOM 727 C C . VAL A 1 88 ? -7.974 5.096 -9.062 1.00 97.38 88 VAL A C 1
ATOM 729 O O . VAL A 1 88 ? -8.936 5.463 -9.738 1.00 97.38 88 VAL A O 1
ATOM 732 N N . LEU A 1 89 ? -7.920 3.918 -8.442 1.00 98.12 89 LEU A N 1
ATOM 733 C CA . LEU A 1 89 ? -9.026 2.973 -8.346 1.00 98.12 89 LEU A CA 1
ATOM 734 C C . LEU A 1 89 ? -9.455 2.820 -6.887 1.00 98.12 89 LEU A C 1
ATOM 736 O O . LEU A 1 89 ? -8.615 2.692 -5.999 1.00 98.12 89 LEU A O 1
ATOM 740 N N . ILE A 1 90 ? -10.768 2.833 -6.659 1.00 97.88 90 ILE A N 1
ATOM 741 C CA . ILE A 1 90 ? -11.392 2.574 -5.359 1.00 97.88 90 ILE A CA 1
ATOM 742 C C . ILE A 1 90 ? -12.561 1.624 -5.609 1.00 97.88 90 ILE A C 1
ATOM 744 O O . ILE A 1 90 ? -13.468 1.946 -6.379 1.00 97.88 90 ILE A O 1
ATOM 748 N N . ASN A 1 91 ? -12.539 0.452 -4.981 1.00 98.00 91 ASN A N 1
ATOM 749 C CA . ASN A 1 91 ? -13.563 -0.572 -5.155 1.00 98.00 91 ASN A CA 1
ATOM 750 C C . ASN A 1 91 ? -13.730 -1.425 -3.893 1.00 98.00 91 ASN A C 1
ATOM 752 O O . ASN A 1 91 ? -12.876 -1.437 -3.012 1.00 98.00 91 ASN A O 1
ATOM 756 N N . ILE A 1 92 ? -14.829 -2.180 -3.853 1.00 97.94 92 ILE A N 1
ATOM 757 C CA . ILE A 1 92 ? -15.065 -3.262 -2.895 1.00 97.94 92 ILE A CA 1
ATOM 758 C C . ILE A 1 92 ? -15.349 -4.516 -3.721 1.00 97.94 92 ILE A C 1
ATOM 760 O O . ILE A 1 92 ? -16.366 -4.588 -4.411 1.00 97.94 92 ILE A O 1
ATOM 764 N N . ALA A 1 93 ? -14.422 -5.471 -3.705 1.00 97.88 93 ALA A N 1
ATOM 765 C CA . ALA A 1 93 ? -14.625 -6.783 -4.316 1.00 97.88 93 ALA A CA 1
ATOM 766 C C . ALA A 1 93 ? -15.366 -7.721 -3.345 1.00 97.88 93 ALA A C 1
ATOM 768 O O . ALA A 1 93 ? -15.268 -7.567 -2.128 1.00 97.88 93 ALA A O 1
ATOM 769 N N . VAL A 1 94 ? -16.110 -8.695 -3.879 1.00 97.50 94 VAL A N 1
ATOM 770 C CA . VAL A 1 94 ? -16.838 -9.704 -3.092 1.00 97.50 94 VAL A CA 1
ATOM 771 C C . VAL A 1 94 ? -16.375 -11.094 -3.528 1.00 97.50 94 VAL A C 1
ATOM 773 O O . VAL A 1 94 ? -16.683 -11.524 -4.638 1.00 97.50 94 VAL A O 1
ATOM 776 N N . GLY A 1 95 ? -15.648 -11.793 -2.653 1.00 95.50 95 GLY A N 1
ATOM 777 C CA . GLY A 1 95 ? -14.983 -13.061 -2.979 1.00 95.50 95 GLY A CA 1
ATOM 778 C C . GLY A 1 95 ? -13.702 -12.870 -3.803 1.00 95.50 95 GLY A C 1
ATOM 779 O O . GLY A 1 95 ? -13.138 -11.778 -3.823 1.00 95.50 95 GLY A O 1
ATOM 780 N N . GLY A 1 96 ? -13.265 -13.930 -4.487 1.00 93.75 96 GLY A N 1
ATOM 781 C CA . GLY A 1 96 ? -12.028 -13.960 -5.278 1.00 93.75 96 GLY A CA 1
ATOM 782 C C . GLY A 1 96 ? -10.870 -14.667 -4.571 1.00 93.75 96 GLY A C 1
ATOM 783 O O . GLY A 1 96 ? -10.988 -15.046 -3.408 1.00 93.75 96 GLY A O 1
ATOM 784 N N . ASP A 1 97 ? -9.768 -14.833 -5.302 1.00 91.81 97 ASP A N 1
ATOM 785 C CA . ASP A 1 97 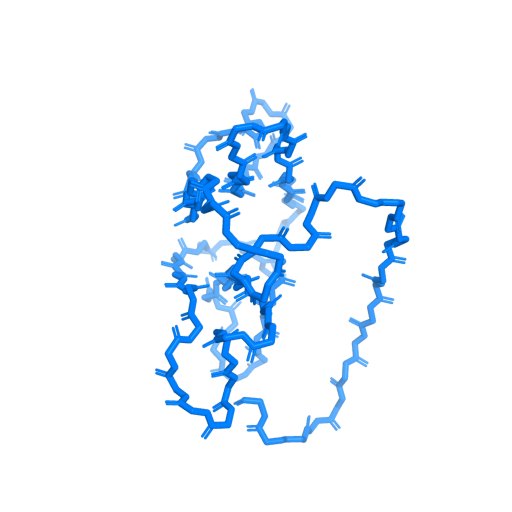? -8.581 -15.589 -4.873 1.00 91.81 97 ASP A CA 1
ATOM 786 C C . ASP A 1 97 ? -7.547 -14.740 -4.114 1.00 91.81 97 ASP A C 1
ATOM 788 O O . ASP A 1 97 ? -6.423 -15.209 -3.972 1.00 91.81 97 ASP A O 1
ATOM 792 N N . TRP A 1 98 ? -7.921 -13.512 -3.705 1.00 86.06 98 TRP A N 1
ATOM 793 C CA . TRP A 1 98 ? -7.039 -12.483 -3.121 1.00 86.06 98 TRP A CA 1
ATOM 794 C C . TRP A 1 98 ? -5.818 -13.044 -2.380 1.00 86.06 98 TRP A C 1
ATOM 796 O O . TRP A 1 98 ? -6.024 -13.787 -1.390 1.00 86.06 98 TRP A O 1
#

Radius of gyration: 14.24 Å; chains: 1; bounding box: 34×30×32 Å

Sequence (98 aa):
MEQVGYDPLRIHSTVYTQAYDHMNGNQPTNSIIVDDATSSFKIYTLDWNVDKIETFVGDETSPFANRILVWNKQDDWAQWPFDKPFFVLINIAVGGDW